Protein AF-A0A7C7PTN4-F1 (afdb_monomer)

Secondary structure (DSSP, 8-state):
--TTS-EEEETTEEE-----TT-S-----EEEEETTEEEEE----TTTHHHHHHHHHTSTT--SEEEEE-SS--EEEE--

pLDDT: mean 86.6, std 11.61, range [37.91, 97.5]

Sequence (80 aa):
MDFSKPIEIAEDIFWVGYVVPNDPFQCHAYVIRNKDESILIDPGSMITFPFVLEKIYNIPLFSRNIFLDNKTNPQYIQNQ

Radius of gyration: 12.04 Å; Cα contacts (8 Å, |Δi|>4): 147; chains: 1; bounding box: 27×29×30 Å

Structure (mmCIF, N/CA/C/O backbone):
data_AF-A0A7C7PTN4-F1
#
_entry.id   AF-A0A7C7PTN4-F1
#
loop_
_atom_site.group_PDB
_atom_site.id
_atom_site.type_symbol
_atom_site.label_atom_id
_atom_site.label_alt_id
_atom_site.label_comp_id
_atom_site.label_asym_id
_atom_site.label_entity_id
_atom_site.label_seq_id
_atom_site.pdbx_PDB_ins_code
_atom_site.Cartn_x
_atom_site.Cartn_y
_atom_site.Cartn_z
_atom_site.occupancy
_atom_site.B_iso_or_equiv
_atom_site.auth_seq_id
_atom_site.auth_comp_id
_atom_site.auth_asym_id
_atom_site.auth_atom_id
_atom_site.pdbx_PDB_model_num
ATOM 1 N N . MET A 1 1 ? -7.138 -6.509 -12.401 1.00 82.25 1 MET A N 1
ATOM 2 C CA . MET A 1 1 ? -7.097 -5.544 -11.283 1.00 82.25 1 MET A CA 1
ATOM 3 C C . MET A 1 1 ? -6.384 -4.297 -11.764 1.00 82.25 1 MET A C 1
ATOM 5 O O . MET A 1 1 ? -5.469 -4.423 -12.568 1.00 82.25 1 MET A O 1
ATOM 9 N N . ASP A 1 2 ? -6.831 -3.122 -11.334 1.00 92.06 2 ASP A N 1
ATOM 10 C CA . ASP A 1 2 ? -6.190 -1.853 -11.678 1.00 92.06 2 ASP A CA 1
ATOM 11 C C . ASP A 1 2 ? -5.101 -1.540 -10.645 1.00 92.06 2 ASP A C 1
ATOM 13 O O . ASP A 1 2 ? -5.381 -1.020 -9.567 1.00 92.06 2 ASP A O 1
ATOM 17 N N . PHE A 1 3 ? -3.856 -1.885 -10.972 1.00 93.19 3 PHE A N 1
ATOM 18 C CA . PHE A 1 3 ? -2.710 -1.651 -10.095 1.00 93.19 3 PHE A CA 1
ATOM 19 C C . PHE A 1 3 ? -2.263 -0.187 -10.055 1.00 93.19 3 PHE A C 1
ATOM 21 O O . PHE A 1 3 ? -1.263 0.093 -9.405 1.00 93.19 3 PHE A O 1
ATOM 28 N N . SER A 1 4 ? -2.951 0.752 -10.717 1.00 92.94 4 SER A N 1
ATOM 29 C CA . SER A 1 4 ? -2.704 2.190 -10.525 1.00 92.94 4 SER A CA 1
ATOM 30 C C . SER A 1 4 ? -3.420 2.747 -9.290 1.00 92.94 4 SER A C 1
ATOM 32 O O . SER A 1 4 ? -3.041 3.796 -8.781 1.00 92.94 4 SER A O 1
ATOM 34 N N . LYS A 1 5 ? -4.400 2.015 -8.750 1.00 95.62 5 LYS A N 1
ATOM 35 C CA . LYS A 1 5 ? -5.201 2.413 -7.588 1.00 95.62 5 LYS A CA 1
ATOM 36 C C . LYS A 1 5 ? -4.777 1.676 -6.312 1.00 95.62 5 LYS A C 1
ATOM 38 O O . LYS A 1 5 ? -4.099 0.646 -6.407 1.00 95.62 5 LYS A O 1
ATOM 43 N N . PRO A 1 6 ? -5.156 2.177 -5.119 1.00 96.69 6 PRO A N 1
ATOM 44 C CA . PRO A 1 6 ? -5.148 1.350 -3.918 1.00 96.69 6 PRO A CA 1
ATOM 45 C C . PRO A 1 6 ? -6.101 0.164 -4.113 1.00 96.69 6 PRO A C 1
ATOM 47 O O . PRO A 1 6 ? -7.193 0.317 -4.662 1.00 96.69 6 PRO A O 1
ATOM 50 N N . ILE A 1 7 ? -5.683 -1.022 -3.676 1.00 97.12 7 ILE A N 1
ATOM 51 C CA . ILE A 1 7 ? -6.492 -2.243 -3.761 1.00 97.12 7 ILE A CA 1
ATOM 52 C C . ILE A 1 7 ? -6.767 -2.715 -2.341 1.00 97.12 7 ILE A C 1
ATOM 54 O O . ILE A 1 7 ? -5.831 -3.070 -1.631 1.00 97.12 7 ILE A O 1
ATOM 58 N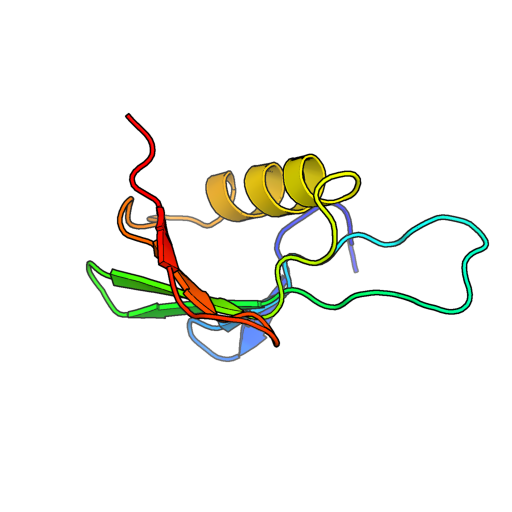 N . GLU A 1 8 ? -8.031 -2.729 -1.927 1.00 96.81 8 GLU A N 1
ATOM 59 C CA . GLU A 1 8 ? -8.428 -3.324 -0.650 1.00 96.81 8 GLU A CA 1
ATOM 60 C C . GLU A 1 8 ? -8.309 -4.850 -0.750 1.00 96.81 8 GLU A C 1
ATOM 62 O O . GLU A 1 8 ? -8.940 -5.482 -1.601 1.00 96.81 8 GLU A O 1
ATOM 67 N N . ILE A 1 9 ? -7.437 -5.432 0.072 1.00 97.44 9 ILE A N 1
ATOM 68 C CA . ILE A 1 9 ? -7.142 -6.875 0.078 1.00 97.44 9 ILE A CA 1
ATOM 69 C C . ILE A 1 9 ? -7.776 -7.593 1.274 1.00 97.44 9 ILE A C 1
ATOM 71 O O . ILE A 1 9 ? -7.909 -8.815 1.258 1.00 97.44 9 ILE A O 1
ATOM 75 N N . ALA A 1 10 ? -8.168 -6.830 2.291 1.00 97.50 10 ALA A N 1
ATOM 76 C CA . ALA A 1 10 ? -8.980 -7.226 3.432 1.00 97.50 10 ALA A CA 1
ATOM 77 C C . ALA A 1 10 ? -9.609 -5.958 4.033 1.00 97.50 10 ALA A C 1
ATOM 79 O O . ALA A 1 10 ? -9.212 -4.855 3.661 1.00 97.50 10 ALA A O 1
ATOM 80 N N . GLU A 1 11 ? -10.564 -6.112 4.953 1.00 95.69 11 GLU A N 1
ATOM 81 C CA . GLU A 1 11 ? -11.198 -4.984 5.649 1.00 95.69 11 GLU A CA 1
ATOM 82 C C . GLU A 1 11 ? -10.137 -4.035 6.219 1.00 95.69 11 GLU A C 1
ATOM 84 O O . GLU A 1 11 ? -9.287 -4.456 7.004 1.00 95.69 11 GLU A O 1
ATOM 89 N N . ASP A 1 12 ? -10.168 -2.773 5.777 1.00 95.19 12 ASP A N 1
ATOM 90 C CA . ASP A 1 12 ? -9.244 -1.715 6.206 1.00 95.19 12 ASP A CA 1
ATOM 91 C C . ASP A 1 12 ? -7.756 -1.955 5.870 1.00 95.19 12 ASP A C 1
ATOM 93 O O . ASP A 1 12 ? -6.880 -1.226 6.350 1.00 95.19 12 ASP A O 1
ATOM 97 N N . ILE A 1 13 ? -7.447 -2.921 4.997 1.00 96.50 13 ILE A N 1
ATOM 98 C CA . ILE A 1 13 ? -6.083 -3.235 4.554 1.00 96.50 13 ILE A CA 1
ATOM 99 C C . ILE A 1 13 ? -5.969 -3.039 3.044 1.00 96.50 13 ILE A C 1
ATOM 101 O O . ILE A 1 13 ? -6.590 -3.743 2.244 1.00 96.50 13 ILE A O 1
ATOM 105 N N . PHE A 1 14 ? -5.095 -2.119 2.648 1.00 97.12 14 PHE A N 1
ATOM 106 C CA . PHE A 1 14 ? -4.908 -1.712 1.262 1.00 97.12 14 PHE A CA 1
ATOM 107 C C . PHE A 1 14 ? -3.499 -2.036 0.788 1.00 97.12 14 PHE A C 1
ATOM 109 O O . PHE A 1 14 ? -2.515 -1.640 1.408 1.00 97.12 14 PHE A O 1
ATOM 116 N N . TRP A 1 15 ? -3.383 -2.685 -0.363 1.00 97.12 15 TRP A N 1
ATOM 117 C CA . TRP A 1 15 ? -2.144 -2.684 -1.124 1.00 97.12 15 TRP A CA 1
ATOM 118 C C . TRP A 1 15 ? -1.978 -1.337 -1.837 1.00 97.12 15 TRP A C 1
ATOM 120 O O . TRP A 1 15 ? -2.867 -0.888 -2.568 1.00 97.12 15 TRP A O 1
ATOM 130 N N . VAL A 1 16 ? -0.819 -0.709 -1.637 1.00 96.19 16 VAL A N 1
ATOM 131 C CA . VAL A 1 16 ? -0.446 0.601 -2.198 1.00 96.19 16 VAL A CA 1
ATOM 132 C C . VAL A 1 16 ? 0.933 0.583 -2.871 1.00 96.19 16 VAL A C 1
ATOM 134 O O . VAL A 1 16 ? 1.491 1.633 -3.164 1.00 96.19 16 VAL A O 1
ATOM 137 N N . GLY A 1 17 ? 1.502 -0.599 -3.133 1.00 94.56 17 GLY A N 1
ATOM 138 C CA . GLY A 1 17 ? 2.798 -0.744 -3.812 1.00 94.56 17 GLY A CA 1
ATOM 139 C C . GLY A 1 17 ? 2.788 -0.255 -5.264 1.00 94.56 17 GLY A C 1
ATOM 140 O O . GLY A 1 17 ? 1.737 0.033 -5.820 1.00 94.56 17 GLY A O 1
ATOM 141 N N . TYR A 1 18 ? 3.944 -0.188 -5.919 1.00 94.06 18 TYR A N 1
ATOM 142 C CA . TYR A 1 18 ? 4.057 0.205 -7.329 1.00 94.06 18 TYR A CA 1
ATOM 143 C C . TYR A 1 18 ? 4.609 -0.954 -8.155 1.00 94.06 18 TYR A C 1
ATOM 145 O O . TYR A 1 18 ? 5.588 -1.573 -7.753 1.00 94.06 18 TYR A O 1
ATOM 153 N N . VAL A 1 19 ? 3.976 -1.240 -9.297 1.00 92.56 19 VAL A N 1
ATOM 154 C CA . VAL A 1 19 ? 4.468 -2.258 -10.231 1.00 92.56 19 VAL A CA 1
ATOM 155 C C . VAL A 1 19 ? 5.491 -1.609 -11.156 1.00 92.56 19 VAL A C 1
ATOM 157 O O . VAL A 1 19 ? 5.122 -0.850 -12.050 1.00 92.56 19 VAL A O 1
ATOM 160 N N . VAL A 1 20 ? 6.771 -1.910 -10.950 1.00 91.06 20 VAL A N 1
ATOM 161 C CA . VAL A 1 20 ? 7.861 -1.425 -11.803 1.00 91.06 20 VAL A CA 1
ATOM 162 C C . VAL A 1 20 ? 7.889 -2.249 -13.098 1.00 91.06 20 VAL A C 1
ATOM 164 O O . VAL A 1 20 ? 8.045 -3.472 -13.031 1.00 91.06 20 VAL A O 1
ATOM 167 N N . PRO A 1 21 ? 7.740 -1.633 -14.286 1.00 90.88 21 PRO A N 1
ATOM 168 C CA . PRO A 1 21 ? 7.755 -2.370 -15.546 1.0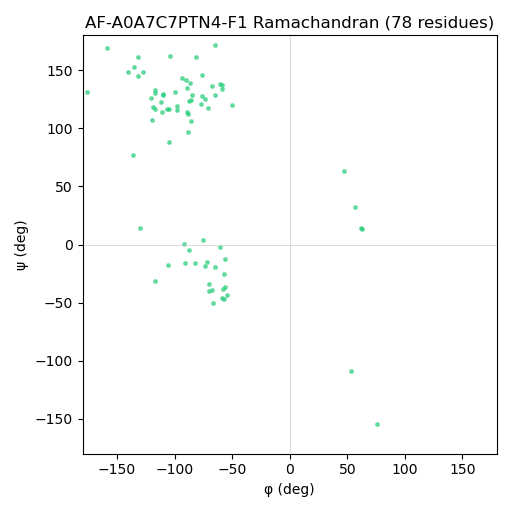0 90.88 21 PRO A CA 1
ATOM 169 C C . PRO A 1 21 ? 9.067 -3.134 -15.759 1.00 90.88 21 PRO A C 1
ATOM 171 O O . PRO A 1 21 ? 10.145 -2.567 -15.612 1.00 90.88 21 PRO A O 1
ATOM 174 N N . ASN A 1 22 ? 8.963 -4.399 -16.175 1.00 92.94 22 ASN A N 1
ATOM 175 C CA . ASN A 1 22 ? 10.091 -5.300 -16.460 1.00 92.94 22 ASN A CA 1
ATOM 176 C C . ASN A 1 22 ? 11.014 -5.609 -15.268 1.00 92.94 22 ASN A C 1
ATOM 178 O O . ASN A 1 22 ? 12.097 -6.156 -15.472 1.00 92.94 22 ASN A O 1
ATOM 182 N N . ASP A 1 23 ? 10.589 -5.305 -14.042 1.00 89.44 23 ASP A N 1
ATOM 183 C CA . ASP A 1 23 ? 11.338 -5.658 -12.841 1.00 89.44 23 ASP A CA 1
ATOM 184 C C . ASP A 1 23 ? 10.772 -6.951 -12.222 1.00 89.44 23 ASP A C 1
ATOM 186 O O . ASP A 1 23 ? 9.592 -6.992 -11.855 1.00 89.44 23 ASP A O 1
ATOM 190 N N . PRO A 1 24 ? 11.553 -8.038 -12.106 1.00 89.44 24 PRO A N 1
ATOM 191 C CA . PRO A 1 24 ? 11.103 -9.228 -11.391 1.00 89.44 24 PRO A CA 1
ATOM 192 C C . PRO A 1 24 ? 11.057 -9.024 -9.865 1.00 89.44 24 PRO A C 1
ATOM 194 O O . PRO A 1 24 ? 10.433 -9.825 -9.168 1.00 89.44 24 PRO A O 1
ATOM 197 N N . PHE A 1 25 ? 11.684 -7.971 -9.333 1.00 85.94 25 PHE A N 1
ATOM 198 C CA . PHE A 1 25 ? 11.757 -7.659 -7.909 1.00 85.94 25 PHE A CA 1
ATOM 199 C C . PHE A 1 25 ? 10.826 -6.497 -7.557 1.00 85.94 25 PHE A C 1
ATOM 201 O O . PHE A 1 25 ? 11.206 -5.331 -7.532 1.00 85.94 25 PHE A O 1
ATOM 208 N N . GLN A 1 26 ? 9.577 -6.832 -7.244 1.00 88.19 26 GLN A N 1
ATOM 209 C CA . GLN A 1 26 ? 8.578 -5.849 -6.830 1.00 88.19 26 GLN A CA 1
ATOM 210 C C . GLN A 1 26 ? 8.641 -5.595 -5.319 1.00 88.19 26 GLN A C 1
ATOM 212 O O . GLN A 1 26 ? 8.759 -6.527 -4.522 1.00 88.19 26 GLN A O 1
ATOM 217 N N . CYS A 1 27 ? 8.506 -4.332 -4.918 1.00 87.25 27 CYS A N 1
ATOM 218 C CA . CYS A 1 27 ? 8.227 -3.972 -3.530 1.00 87.25 27 CYS A CA 1
ATOM 219 C C . CYS A 1 27 ? 6.712 -3.911 -3.308 1.00 87.25 27 CYS A C 1
ATOM 221 O O . CYS A 1 27 ? 5.959 -3.426 -4.157 1.00 87.25 27 CYS A O 1
ATOM 223 N N . HIS A 1 28 ? 6.257 -4.367 -2.143 1.00 91.75 28 HIS A N 1
ATOM 224 C CA . HIS A 1 28 ? 4.841 -4.365 -1.795 1.00 91.75 28 HIS A CA 1
ATOM 225 C C . HIS A 1 28 ? 4.622 -3.517 -0.550 1.00 91.75 28 HIS A C 1
ATOM 227 O O . HIS A 1 28 ? 4.959 -3.936 0.552 1.00 91.75 28 HIS A O 1
ATOM 233 N N . ALA A 1 29 ? 4.038 -2.340 -0.758 1.00 95.06 29 ALA A N 1
ATOM 234 C CA . ALA A 1 29 ? 3.644 -1.451 0.318 1.00 95.06 29 ALA A CA 1
ATOM 235 C C . ALA A 1 29 ? 2.179 -1.690 0.694 1.00 95.06 29 ALA A C 1
ATOM 237 O O . ALA A 1 29 ? 1.336 -1.912 -0.187 1.00 95.06 29 ALA A O 1
ATOM 238 N N . TYR A 1 30 ? 1.878 -1.598 1.986 1.00 96.12 30 TYR A N 1
ATOM 239 C CA . TYR A 1 30 ? 0.528 -1.787 2.515 1.00 96.12 30 TYR A CA 1
ATOM 240 C C . TYR A 1 30 ? 0.148 -0.675 3.478 1.00 96.12 30 TYR A C 1
ATOM 242 O O . TYR A 1 30 ? 0.983 -0.217 4.250 1.00 96.12 30 TYR A O 1
ATOM 250 N N . VAL A 1 31 ? -1.124 -0.291 3.471 1.00 95.38 31 VAL A N 1
ATOM 251 C CA . VAL A 1 31 ? -1.724 0.546 4.509 1.00 95.38 31 VAL A CA 1
ATOM 252 C C . VAL A 1 31 ? -2.694 -0.286 5.328 1.00 95.38 31 VAL A C 1
ATOM 254 O O . VAL A 1 31 ? -3.587 -0.913 4.763 1.00 95.38 31 VAL A O 1
ATOM 257 N N . ILE A 1 32 ? -2.548 -0.235 6.649 1.00 95.25 32 ILE A N 1
ATOM 258 C CA . ILE A 1 32 ? -3.561 -0.689 7.606 1.00 95.25 32 ILE A CA 1
ATOM 259 C C . ILE A 1 32 ? -4.221 0.557 8.189 1.00 95.25 32 ILE A C 1
ATOM 261 O O . ILE A 1 32 ? -3.552 1.363 8.844 1.00 95.25 32 ILE A O 1
ATOM 265 N N . ARG A 1 33 ? -5.519 0.731 7.939 1.00 92.75 33 ARG A N 1
AT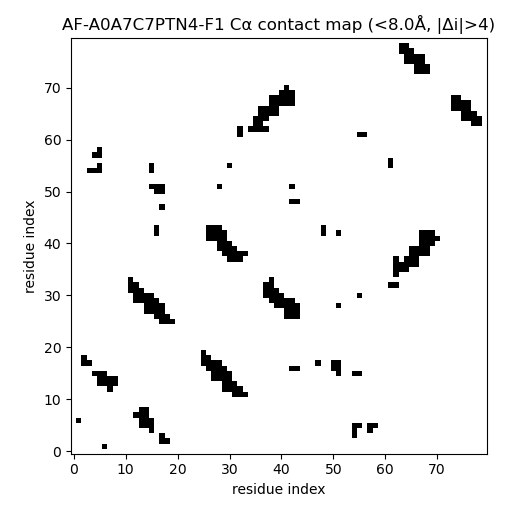OM 266 C CA . ARG A 1 33 ? -6.308 1.846 8.469 1.00 92.75 33 ARG A CA 1
ATOM 267 C C . ARG A 1 33 ? -6.807 1.501 9.873 1.00 92.75 33 ARG A C 1
ATOM 269 O O . ARG A 1 33 ? -7.406 0.456 10.083 1.00 92.75 33 ARG A O 1
ATOM 276 N N . ASN A 1 34 ? -6.580 2.390 10.837 1.00 89.88 34 ASN A N 1
ATOM 277 C CA . ASN A 1 34 ? -7.027 2.237 12.222 1.00 89.88 34 ASN A CA 1
ATOM 278 C C . ASN A 1 34 ? -7.621 3.553 12.747 1.00 89.88 34 ASN A C 1
ATOM 280 O O . ASN A 1 34 ? -6.996 4.284 13.518 1.00 89.88 34 ASN A O 1
ATOM 284 N N . LYS A 1 35 ? -8.861 3.846 12.340 1.00 85.69 35 LYS A N 1
ATOM 285 C CA . LYS A 1 35 ? -9.575 5.083 12.704 1.00 85.69 35 LYS A CA 1
ATOM 286 C C . LYS A 1 35 ? -8.739 6.327 12.359 1.00 85.69 35 LYS A C 1
ATOM 288 O O . LYS A 1 35 ? -8.557 6.624 11.182 1.00 85.69 35 LYS A O 1
ATOM 293 N N . ASP A 1 36 ? -8.215 7.014 13.371 1.00 86.00 36 ASP A N 1
ATOM 294 C CA . ASP A 1 36 ? -7.478 8.273 13.246 1.00 86.00 36 ASP A CA 1
ATOM 295 C C . ASP A 1 36 ? -5.976 8.075 13.001 1.00 86.00 36 ASP A C 1
ATOM 297 O O . ASP A 1 36 ? -5.259 9.046 12.755 1.00 86.00 36 ASP A O 1
ATOM 301 N N . GLU A 1 37 ? -5.488 6.838 13.019 1.00 87.69 37 GLU A N 1
ATOM 302 C CA . GLU A 1 37 ? -4.096 6.497 12.741 1.00 87.69 37 GLU A CA 1
ATOM 303 C C . GLU A 1 37 ? -4.036 5.413 11.668 1.00 87.69 37 GLU A C 1
ATOM 305 O O . GLU A 1 37 ? -4.935 4.588 11.513 1.00 87.69 37 GLU A O 1
ATOM 310 N N . SER A 1 38 ? -2.993 5.422 10.854 1.00 91.44 38 SER A N 1
ATOM 311 C CA . SER A 1 38 ? -2.761 4.3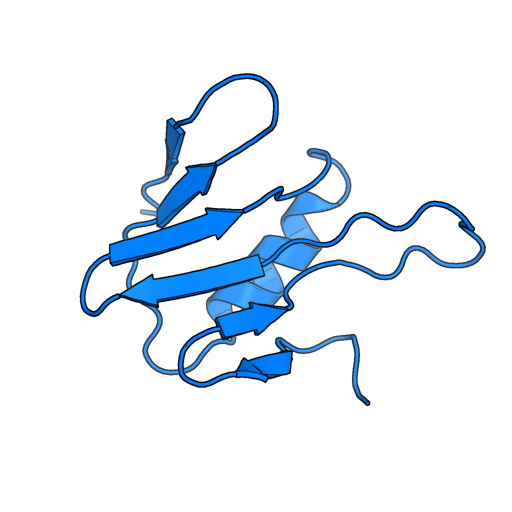77 9.860 1.00 91.44 38 SER A CA 1
ATOM 312 C C . SER A 1 38 ? -1.302 3.960 9.874 1.00 91.44 38 SER A C 1
ATOM 314 O O . SER A 1 38 ? -0.421 4.739 10.233 1.00 91.44 38 SER A O 1
ATOM 316 N N . ILE A 1 39 ? -1.039 2.718 9.487 1.00 92.31 39 ILE A N 1
ATOM 317 C CA . ILE A 1 39 ? 0.316 2.175 9.398 1.00 92.31 39 ILE A CA 1
ATOM 318 C C . ILE A 1 39 ? 0.626 1.951 7.925 1.00 92.31 39 ILE A C 1
ATOM 320 O O . ILE A 1 39 ? -0.102 1.214 7.264 1.00 92.31 39 ILE A O 1
ATOM 324 N N . LEU A 1 40 ? 1.695 2.566 7.422 1.00 93.50 40 LEU A N 1
ATOM 325 C CA . LEU A 1 40 ? 2.273 2.266 6.116 1.00 93.50 40 LEU A CA 1
ATOM 326 C C . LEU A 1 40 ? 3.457 1.319 6.305 1.00 93.50 40 LEU A C 1
AT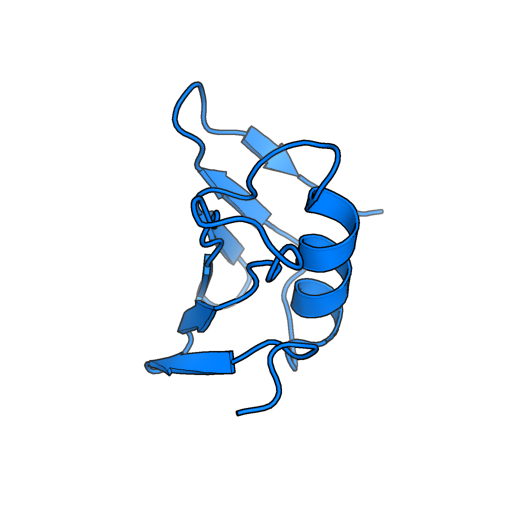OM 328 O O . LEU A 1 40 ? 4.469 1.682 6.902 1.00 93.50 40 LEU A O 1
ATOM 332 N N . ILE A 1 41 ? 3.319 0.114 5.772 1.00 93.69 41 ILE A N 1
ATOM 333 C CA . ILE A 1 41 ? 4.298 -0.963 5.863 1.00 93.69 41 ILE A CA 1
ATOM 334 C C . ILE A 1 41 ? 5.095 -1.022 4.567 1.00 93.69 41 ILE A C 1
ATOM 336 O O . ILE A 1 41 ? 4.508 -1.064 3.485 1.00 93.69 41 ILE A O 1
ATOM 340 N N . ASP A 1 42 ? 6.418 -1.068 4.705 1.00 90.06 42 ASP A N 1
ATOM 341 C CA . ASP A 1 42 ? 7.399 -1.239 3.631 1.00 90.06 42 ASP A CA 1
ATOM 342 C C . ASP A 1 42 ? 7.131 -0.314 2.425 1.00 90.06 42 ASP A C 1
ATOM 344 O O . ASP A 1 42 ? 6.867 -0.788 1.317 1.00 90.06 42 ASP A O 1
ATOM 348 N N . PRO A 1 43 ? 7.195 1.024 2.608 1.00 88.06 43 PRO A N 1
ATOM 349 C CA . PRO A 1 43 ? 6.913 2.004 1.549 1.00 88.06 43 PRO A CA 1
ATOM 350 C C . PRO A 1 43 ? 7.846 1.904 0.326 1.00 88.06 43 PRO A C 1
ATOM 352 O O . PRO A 1 43 ? 7.682 2.645 -0.647 1.00 88.06 43 PRO A O 1
ATOM 355 N N . GLY A 1 44 ? 8.825 0.999 0.359 1.00 83.81 44 GLY A N 1
ATOM 356 C CA . GLY A 1 44 ? 9.827 0.820 -0.673 1.00 83.81 44 GLY A CA 1
ATOM 357 C C . GLY A 1 44 ? 10.889 1.913 -0.634 1.00 83.81 44 GLY A C 1
ATOM 358 O O . GLY A 1 44 ? 11.185 2.511 0.401 1.00 83.81 44 GLY A O 1
ATOM 359 N N . SER A 1 45 ? 11.507 2.152 -1.786 1.00 85.62 45 SER A N 1
ATOM 360 C CA . SER A 1 45 ? 12.547 3.171 -1.931 1.00 85.62 45 SER A CA 1
ATOM 361 C C . SER A 1 45 ? 11.955 4.574 -2.104 1.00 85.62 45 SER A C 1
ATOM 363 O O . SER A 1 45 ? 10.826 4.734 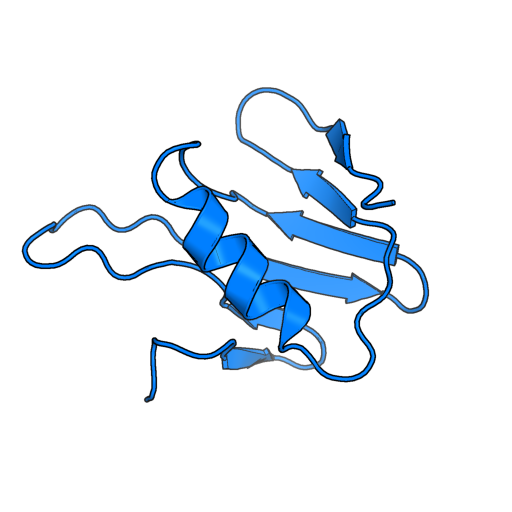-2.569 1.00 85.62 45 SER A O 1
ATOM 365 N N . MET A 1 46 ? 12.769 5.606 -1.866 1.00 86.12 46 MET A N 1
ATOM 366 C CA . MET A 1 46 ? 12.410 7.001 -2.171 1.00 86.12 46 MET A CA 1
ATOM 367 C C . MET A 1 46 ? 12.052 7.236 -3.647 1.00 86.12 46 MET A C 1
ATOM 369 O O . MET A 1 46 ? 11.302 8.159 -3.946 1.00 86.12 46 MET A O 1
ATOM 373 N N . ILE A 1 47 ? 12.559 6.406 -4.567 1.00 89.06 47 ILE A N 1
ATOM 374 C CA . ILE A 1 47 ? 12.268 6.505 -6.006 1.00 89.06 47 ILE A CA 1
ATOM 375 C C . ILE A 1 47 ? 10.814 6.109 -6.288 1.00 89.06 47 ILE A C 1
ATOM 377 O O . ILE A 1 47 ? 10.139 6.734 -7.100 1.00 89.06 47 ILE A O 1
ATOM 381 N N . THR A 1 48 ? 10.326 5.070 -5.610 1.00 88.56 48 THR A N 1
ATOM 382 C CA . THR A 1 48 ? 8.974 4.524 -5.803 1.00 88.56 48 THR A CA 1
ATOM 383 C C . THR A 1 48 ? 7.936 5.167 -4.886 1.00 88.56 48 THR A C 1
ATOM 385 O O . THR A 1 48 ? 6.738 5.045 -5.135 1.00 88.56 48 THR A O 1
ATOM 388 N N . PHE A 1 49 ? 8.380 5.869 -3.842 1.00 90.12 49 PHE A N 1
ATOM 389 C CA . PHE A 1 49 ? 7.520 6.458 -2.820 1.00 90.12 49 PHE A CA 1
ATOM 390 C C . PHE A 1 49 ? 6.429 7.413 -3.344 1.00 90.12 49 PHE A C 1
ATOM 392 O O . PHE A 1 49 ? 5.315 7.342 -2.826 1.00 90.12 49 PHE A O 1
ATOM 399 N N . PRO A 1 50 ? 6.648 8.247 -4.384 1.00 92.81 50 PRO A N 1
ATOM 400 C CA . PRO A 1 50 ? 5.588 9.102 -4.924 1.00 92.81 50 PRO A CA 1
ATOM 401 C C . PRO A 1 50 ? 4.349 8.328 -5.401 1.00 92.81 50 PRO A C 1
ATOM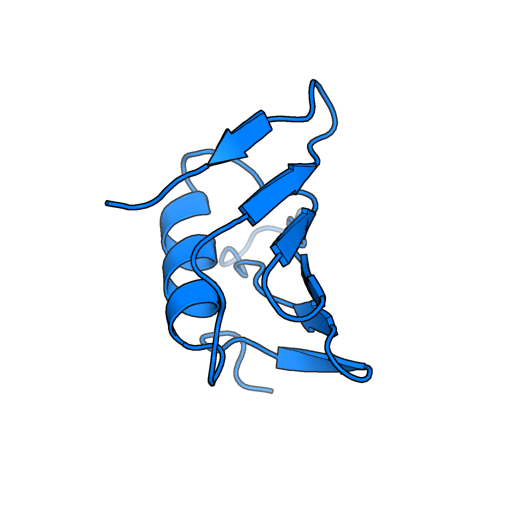 403 O O . PRO A 1 50 ? 3.229 8.760 -5.148 1.00 92.81 50 PRO A O 1
ATOM 406 N N . PHE A 1 51 ? 4.536 7.153 -6.012 1.00 93.44 51 PHE A N 1
ATOM 407 C CA . PHE A 1 51 ? 3.429 6.296 -6.458 1.00 93.44 51 PHE A CA 1
ATOM 408 C C . PHE A 1 51 ? 2.673 5.665 -5.283 1.00 93.44 51 PHE A C 1
ATOM 410 O O . PHE A 1 51 ? 1.462 5.465 -5.351 1.00 93.44 51 PHE A O 1
ATOM 417 N N . VAL A 1 52 ? 3.388 5.355 -4.196 1.00 94.00 52 VAL A N 1
ATOM 418 C CA . VAL A 1 52 ? 2.785 4.866 -2.950 1.00 94.00 52 VAL A CA 1
ATOM 419 C C . VAL A 1 52 ? 1.937 5.970 -2.321 1.00 94.00 52 VAL A C 1
ATOM 421 O O . VAL A 1 52 ? 0.764 5.750 -2.031 1.00 94.00 52 VAL A O 1
ATOM 424 N N . LEU A 1 53 ? 2.495 7.176 -2.177 1.00 92.38 53 LEU A N 1
ATOM 425 C CA . LEU A 1 53 ? 1.783 8.337 -1.638 1.00 92.38 53 LEU A CA 1
ATOM 426 C C . LEU A 1 53 ? 0.518 8.662 -2.434 1.00 92.38 53 LEU A C 1
ATOM 428 O O . LEU A 1 53 ? -0.540 8.848 -1.836 1.00 92.38 53 LEU A O 1
ATOM 432 N N . GLU A 1 54 ? 0.597 8.688 -3.766 1.00 94.00 54 GLU A N 1
ATOM 433 C CA . GLU A 1 54 ? -0.563 8.945 -4.625 1.00 94.00 54 GLU A CA 1
ATOM 434 C C . GLU A 1 54 ? -1.715 7.977 -4.324 1.00 94.00 54 GLU A C 1
ATOM 436 O O . GLU A 1 54 ? -2.867 8.390 -4.184 1.00 94.00 54 GLU A O 1
ATOM 441 N N . LYS A 1 55 ? -1.418 6.688 -4.151 1.00 95.25 55 LYS A N 1
ATOM 442 C CA . LYS A 1 55 ? -2.441 5.688 -3.824 1.00 95.25 55 LYS A CA 1
ATOM 443 C C . LYS A 1 55 ? -3.026 5.876 -2.439 1.00 95.25 55 LYS A C 1
ATOM 445 O O . LYS A 1 55 ? -4.233 5.721 -2.284 1.00 95.25 55 LYS A O 1
ATOM 450 N N . ILE A 1 56 ? -2.196 6.233 -1.462 1.00 93.62 56 ILE A N 1
ATOM 451 C CA . ILE A 1 56 ? -2.634 6.523 -0.095 1.00 93.62 56 ILE A CA 1
ATOM 452 C C . ILE A 1 56 ? -3.653 7.669 -0.089 1.00 93.62 56 ILE A C 1
ATOM 454 O O . ILE A 1 56 ? -4.719 7.533 0.505 1.00 93.62 56 ILE A O 1
ATOM 458 N N . TYR A 1 57 ? -3.381 8.757 -0.817 1.00 91.06 57 TYR A N 1
ATOM 459 C CA . TYR A 1 57 ? -4.307 9.892 -0.929 1.00 91.06 57 TYR A CA 1
ATOM 460 C C . TYR A 1 57 ? -5.629 9.554 -1.631 1.00 91.06 57 TYR A C 1
ATOM 462 O O . TYR A 1 57 ? -6.612 10.272 -1.460 1.00 91.06 57 TYR A O 1
ATOM 470 N N . ASN A 1 58 ? -5.667 8.465 -2.398 1.00 92.69 58 ASN A N 1
ATOM 471 C CA . ASN A 1 58 ? -6.872 7.975 -3.060 1.00 92.69 58 ASN A CA 1
ATOM 472 C C . ASN A 1 58 ? -7.656 6.947 -2.221 1.00 92.69 58 ASN A C 1
ATOM 474 O O . ASN A 1 58 ? -8.694 6.466 -2.679 1.00 92.69 58 ASN A O 1
ATOM 478 N N . ILE A 1 59 ? -7.207 6.608 -1.005 1.00 91.69 59 ILE A N 1
ATOM 479 C CA . ILE A 1 59 ? -7.995 5.793 -0.072 1.00 91.69 59 ILE A CA 1
ATOM 480 C C . ILE A 1 59 ? -9.127 6.669 0.501 1.00 91.69 59 ILE A C 1
ATOM 482 O O . ILE A 1 59 ? -8.857 7.731 1.071 1.00 91.69 59 ILE A O 1
ATOM 486 N N . PRO A 1 60 ? -10.405 6.260 0.395 1.00 87.06 60 PRO A N 1
ATOM 487 C CA . PRO A 1 60 ? -11.508 7.020 0.975 1.00 87.06 60 PRO A CA 1
ATOM 488 C C . PRO A 1 60 ? -11.346 7.203 2.488 1.00 87.06 60 PRO A C 1
ATOM 490 O O . PRO A 1 60 ? -11.022 6.250 3.196 1.00 87.06 60 PRO A O 1
ATOM 493 N N . LEU A 1 61 ? -11.626 8.414 2.985 1.00 82.00 61 LEU A N 1
ATOM 494 C CA . LEU A 1 61 ? -11.583 8.754 4.418 1.00 82.00 61 LEU A CA 1
ATOM 495 C C . L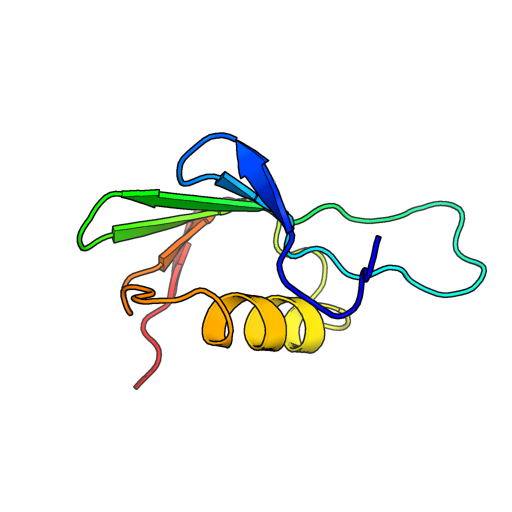EU A 1 61 ? -10.223 8.477 5.081 1.00 82.00 61 LEU A C 1
ATOM 497 O O . LEU A 1 61 ? -10.153 8.118 6.254 1.00 82.00 61 LEU A O 1
ATOM 501 N N . PHE A 1 62 ? -9.137 8.615 4.325 1.00 80.56 62 PHE A N 1
ATOM 502 C CA . PHE A 1 62 ? -7.800 8.383 4.842 1.00 80.56 62 PHE A CA 1
ATOM 503 C C . PHE A 1 62 ? -7.415 9.399 5.935 1.00 80.56 62 PHE A C 1
ATOM 505 O O . PHE A 1 62 ? -7.534 10.612 5.734 1.00 80.56 62 PHE A O 1
ATOM 512 N N . SER A 1 63 ? -6.947 8.905 7.089 1.00 72.94 63 SER A N 1
ATOM 513 C CA . SER A 1 63 ? -6.448 9.760 8.174 1.00 72.94 63 SER A CA 1
ATOM 514 C C . SER A 1 63 ? -5.054 10.301 7.857 1.00 72.94 63 SER A C 1
ATOM 516 O O . SER A 1 63 ? -4.223 9.619 7.269 1.00 72.94 63 SER A O 1
ATOM 518 N N . ARG A 1 64 ? -4.759 11.531 8.287 1.00 75.31 64 ARG A N 1
ATOM 519 C CA . ARG A 1 64 ? -3.481 12.204 7.996 1.00 75.31 64 ARG A CA 1
ATOM 520 C C . ARG A 1 64 ? -2.289 11.657 8.786 1.00 75.31 64 ARG A C 1
ATOM 522 O O . ARG A 1 64 ? -1.155 11.914 8.390 1.00 75.31 64 ARG A O 1
ATOM 529 N N . ASN A 1 65 ? -2.529 10.936 9.880 1.00 80.44 65 ASN A N 1
ATOM 530 C CA . ASN A 1 65 ? -1.464 10.404 10.725 1.00 80.44 65 ASN A CA 1
ATOM 531 C C . ASN A 1 65 ? -1.040 9.020 10.236 1.00 80.44 65 ASN A C 1
ATOM 533 O O . ASN A 1 65 ? -1.813 8.064 10.328 1.00 80.44 65 ASN A O 1
ATOM 537 N N . ILE A 1 66 ? 0.201 8.919 9.751 1.00 83.31 66 ILE A N 1
ATOM 538 C CA . ILE A 1 66 ? 0.783 7.657 9.295 1.00 83.31 66 ILE A CA 1
ATOM 539 C C . ILE A 1 66 ? 2.035 7.330 10.098 1.00 83.31 66 ILE A C 1
ATOM 541 O O . ILE A 1 66 ? 2.993 8.108 10.139 1.00 83.31 66 ILE A O 1
ATOM 545 N N . PHE A 1 67 ? 2.049 6.131 10.665 1.00 84.50 67 PHE A N 1
ATOM 546 C CA . PHE A 1 67 ? 3.262 5.485 11.132 1.00 84.50 67 PHE A CA 1
ATOM 547 C C . PHE A 1 67 ? 3.903 4.706 9.985 1.00 84.50 67 PHE A C 1
ATOM 549 O O . PHE A 1 67 ? 3.265 3.843 9.383 1.00 84.50 67 PHE A O 1
ATOM 556 N N . LEU A 1 68 ? 5.158 5.009 9.673 1.00 84.88 68 LEU A N 1
ATOM 557 C CA . LEU A 1 68 ? 5.954 4.215 8.751 1.00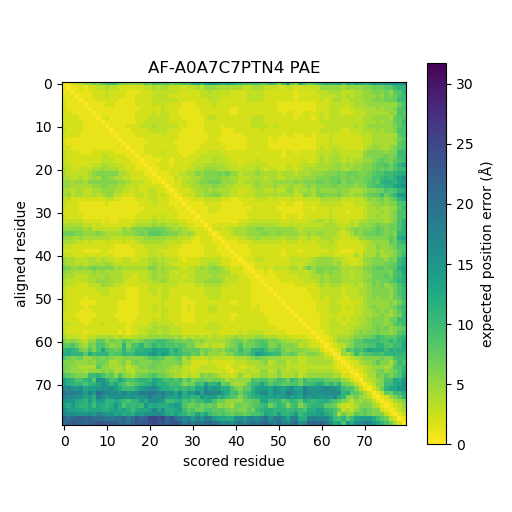 84.88 68 LEU A CA 1
ATOM 558 C C . LEU A 1 68 ? 6.618 3.075 9.503 1.00 84.88 68 LEU A C 1
ATOM 560 O O . LEU A 1 68 ? 7.404 3.325 10.415 1.00 84.88 68 LEU A O 1
ATOM 564 N N . ASP A 1 69 ? 6.384 1.855 9.041 1.00 81.19 69 ASP A N 1
ATOM 565 C CA . ASP A 1 69 ? 7.191 0.698 9.393 1.00 81.19 69 ASP A CA 1
ATOM 566 C C . ASP A 1 69 ? 8.055 0.302 8.189 1.00 81.19 69 ASP A C 1
ATOM 568 O O . ASP A 1 69 ? 7.553 -0.036 7.113 1.00 81.19 69 ASP A O 1
ATOM 572 N N . ASN A 1 70 ? 9.374 0.384 8.351 1.00 76.88 70 ASN A N 1
ATOM 573 C CA . ASN A 1 70 ? 10.339 -0.069 7.358 1.00 76.88 70 ASN A CA 1
ATOM 574 C C . ASN A 1 70 ? 11.406 -0.938 8.033 1.00 76.88 70 ASN A C 1
ATOM 576 O O . ASN A 1 70 ? 11.625 -0.857 9.239 1.00 76.88 70 ASN A O 1
ATOM 580 N N . LYS A 1 71 ? 12.130 -1.734 7.236 1.00 68.94 71 LYS A N 1
ATOM 581 C CA . LYS A 1 71 ? 13.129 -2.709 7.720 1.00 68.94 71 LYS A CA 1
ATOM 582 C C . LYS A 1 71 ? 14.244 -2.128 8.604 1.00 68.94 71 LYS A C 1
ATOM 584 O O . LYS A 1 71 ? 14.997 -2.903 9.185 1.00 68.94 71 LYS A O 1
ATOM 589 N N . THR A 1 72 ? 14.402 -0.806 8.668 1.00 65.62 72 THR A N 1
ATOM 590 C CA . THR A 1 72 ? 15.544 -0.151 9.319 1.00 65.62 72 THR A CA 1
ATOM 591 C C . THR A 1 72 ? 15.182 0.717 10.522 1.00 65.62 72 THR A C 1
ATOM 593 O O . THR A 1 72 ? 16.013 0.806 11.423 1.00 65.62 72 THR A O 1
ATOM 596 N N . ASN A 1 73 ? 13.999 1.345 10.571 1.00 58.34 73 ASN A N 1
ATOM 597 C CA . ASN A 1 73 ? 13.512 2.100 11.731 1.00 58.34 73 ASN A CA 1
ATOM 598 C C . ASN A 1 73 ? 12.073 2.615 11.509 1.00 58.34 73 ASN A C 1
ATOM 600 O O . ASN A 1 73 ? 11.837 3.279 10.492 1.00 58.34 73 ASN A O 1
ATOM 604 N N . PRO A 1 74 ? 11.140 2.425 12.455 1.00 63.84 74 PRO A N 1
ATOM 605 C CA . PRO A 1 74 ? 9.850 3.094 12.388 1.00 63.84 74 PRO A CA 1
ATOM 606 C C . PRO A 1 74 ? 9.934 4.622 12.569 1.00 63.84 74 PRO A C 1
ATOM 608 O O . PRO A 1 74 ? 10.629 5.114 13.460 1.00 63.84 74 PRO A O 1
ATOM 611 N N . GLN A 1 75 ? 9.201 5.389 11.754 1.00 68.50 75 GLN A N 1
ATOM 612 C CA . GLN A 1 75 ? 9.118 6.860 11.841 1.00 68.50 75 GLN A CA 1
ATOM 613 C C . GLN A 1 75 ? 7.691 7.360 11.586 1.00 68.50 75 GLN A C 1
ATOM 615 O O . GLN A 1 75 ? 6.962 6.784 10.790 1.00 68.50 75 GLN A O 1
ATOM 620 N N . TYR A 1 76 ? 7.294 8.470 12.207 1.00 63.84 76 TYR A N 1
ATOM 621 C CA . TYR A 1 76 ? 6.014 9.125 11.912 1.00 63.84 76 TYR A CA 1
ATOM 622 C C . TYR A 1 76 ? 6.162 10.147 10.780 1.00 63.84 76 TYR A C 1
ATOM 624 O O . TYR A 1 76 ? 7.076 10.971 10.815 1.00 63.84 76 TYR A O 1
ATOM 632 N N . ILE A 1 77 ? 5.232 10.140 9.818 1.00 65.25 77 ILE A N 1
ATOM 633 C CA . ILE A 1 77 ? 5.087 11.214 8.822 1.00 65.25 77 ILE A CA 1
ATOM 634 C C . ILE A 1 77 ? 3.802 11.992 9.107 1.00 65.25 77 ILE A C 1
ATOM 636 O O . ILE A 1 77 ? 2.719 11.416 9.195 1.00 65.25 77 ILE A O 1
ATOM 640 N N . GLN A 1 78 ? 3.931 13.316 9.195 1.00 58.59 78 GLN A N 1
ATOM 641 C CA . GLN A 1 78 ? 2.813 14.257 9.206 1.00 58.59 78 GLN A CA 1
ATOM 642 C C . GLN A 1 78 ? 2.835 15.046 7.893 1.00 58.59 78 GLN A C 1
ATOM 644 O O . GLN A 1 78 ? 3.766 15.814 7.653 1.00 58.59 78 GLN A O 1
ATOM 649 N N . ASN A 1 79 ? 1.827 14.861 7.040 1.00 53.50 79 ASN A N 1
ATOM 650 C CA . ASN A 1 79 ? 1.682 15.655 5.817 1.00 53.50 79 ASN A CA 1
ATOM 651 C C . ASN A 1 79 ? 0.878 16.933 6.138 1.00 53.50 79 ASN A C 1
ATOM 653 O O . ASN A 1 79 ? -0.302 16.835 6.491 1.00 53.50 79 ASN A O 1
ATOM 657 N N . GLN A 1 80 ? 1.540 18.100 6.065 1.00 37.91 80 GLN A N 1
ATOM 658 C CA . GLN A 1 80 ? 0.953 19.442 6.259 1.00 37.91 80 GLN A CA 1
ATOM 659 C C . GLN A 1 80 ? 0.011 19.815 5.109 1.00 37.91 80 GLN A C 1
ATOM 661 O O . GLN A 1 80 ? 0.421 19.637 3.941 1.00 37.91 80 GLN A O 1
#

Solvent-accessible surface area (backbone atoms only — not comparable to full-atom values): 4720 Å² total; per-residue (Å²): 133,70,71,84,47,53,39,77,80,47,93,58,28,28,42,23,36,54,85,56,86,96,50,94,79,70,54,71,15,36,36,41,61,53,80,71,38,29,38,37,35,38,64,64,52,85,86,52,30,64,57,26,53,56,15,52,74,68,42,83,88,61,49,69,40,34,39,36,42,46,102,84,60,70,47,78,49,78,80,129

Mean predicted aligned error: 4.64 Å

Nearest PDB structures (foldseek):
  4d1u-assembly1_A  TM=6.952E-01  e=4.000E-02  Pseudomonas aeruginosa
  6qrq-assembly1_C-3  TM=5.845E-01  e=2.696E-02  Thermotoga maritima
  6twt-assembly2_B  TM=7.333E-01  e=1.936E-01  Klebsiella pneumoniae
  6mgx-assembly3_B  TM=7.062E-01  e=1.698E-01  Escherichia coli
  5b3r-assembly1_A  TM=6.541E-01  e=4.260E-01  Pseudomonas aeruginosa

Foldseek 3Di:
DPLLAWDPPDVQKTWQFHDDPPDPDGFIWMWRDDPQEIEIECCDDPVRNVSSVVRQVVPPPRHQWYWYDHPPDIDIDGDD